Protein AF-A0AB36H2U0-F1 (afdb_monomer)

Foldseek 3Di:
DDDDPVVVVVVVVVVVVVVVVVVCVVDPDPVPPDDDPAQAWKDWDQDVPWPDIWMWARFAWEQDPVAIWTWTKIFAQTQAKKWKKKAWDDFKGWIDTDIAGHGGMDIDCDPPHDTIGMHGPDDQQDWIWIWMDIDHDTDIIIHGYHYCPDVVSDRDD

Sequence (157 aa):
MKLRPLSRAAALMGIAAFSLSGCAYFNPTQTHHFYQPAEGALLNFTPEGASKPVGVRNLLAVKGANGVQVTGAIVNQSTEDFTVSLAFVEGANGGASINVPAGETIKIGGEGVDPIQVTTSKKPGDNLFVDITVGNETQRLTVQLLDESLEYLAPEK

Secondary structure (DSSP, 8-state):
----HHHHHHHHHHHHHHHHHHHHHHS--GGGS----SSSEEEEE--TT-SS-EEEEEEEEEEETTEEEEEEEEEE-SSS-EEEEEEEESSEE-EEEEEE-TT-EEEETBTTBPPEEEEES--TTSEEEEEEEETTEEEEEEEEEEETTSGGGSPP-

Nearest PDB structures (foldseek):
  5jpm-assembly1_B  TM=4.610E-01  e=2.685E-04  Homo sapiens
  5jpn-assembly1_B  TM=4.612E-01  e=1.220E-03  Homo sapiens
  8coe-assembly1_A  TM=4.646E-01  e=3.463E-03  Homo sapiens
  8ayh-assembly1_A  TM=4.612E-01  e=4.496E-03  Homo sapiens
  2lgn-assembly1_A  TM=4.615E-01  e=2.759E+00  Lactococcus lactis subsp. lactis

Radius of gyration: 24.11 Å; Cα contacts (8 Å, |Δi|>4): 319; chains: 1; bounding box: 36×31×86 Å

Solvent-accessible surface area (backbone atoms only — not comparable to full-atom values): 8872 Å² total; per-residue (Å²): 134,85,78,52,73,68,60,53,54,54,52,52,51,52,52,52,52,52,58,59,52,48,54,55,68,79,49,62,66,70,86,74,58,88,72,76,96,57,91,29,31,69,49,78,42,65,49,93,91,45,92,33,46,37,30,43,39,46,37,34,35,32,44,54,97,92,43,32,42,31,33,30,32,40,38,21,61,19,89,54,69,42,54,41,33,40,38,39,35,97,69,33,44,39,59,52,75,45,79,35,50,45,63,36,73,48,41,33,54,48,89,94,30,72,48,41,61,37,52,56,87,74,52,66,80,37,79,43,42,32,43,38,32,44,86,92,48,73,49,80,45,73,28,59,26,36,49,55,87,46,76,90,60,40,77,87,130

Structure (mmCIF, N/CA/C/O backbone):
data_AF-A0AB36H2U0-F1
#
_entry.id   AF-A0AB36H2U0-F1
#
loop_
_atom_site.group_PDB
_atom_site.id
_atom_site.type_symbol
_atom_site.label_atom_id
_atom_site.label_alt_id
_atom_site.label_comp_id
_atom_site.label_asym_id
_atom_site.label_entity_id
_atom_site.label_seq_id
_atom_site.pdbx_PDB_ins_code
_atom_site.Cartn_x
_atom_site.Cartn_y
_atom_site.Cartn_z
_atom_site.occupancy
_atom_site.B_iso_or_equiv
_atom_site.auth_seq_id
_atom_site.auth_comp_id
_atom_site.auth_asym_id
_atom_site.auth_atom_id
_atom_site.pdbx_PDB_model_num
ATOM 1 N N . MET A 1 1 ? 4.061 6.405 69.321 1.00 50.97 1 MET A N 1
ATOM 2 C CA . MET A 1 1 ? 3.103 5.512 68.632 1.00 50.97 1 MET A CA 1
ATOM 3 C C . MET A 1 1 ? 3.884 4.364 67.986 1.00 50.97 1 MET A C 1
ATOM 5 O O . MET A 1 1 ? 4.538 4.579 66.976 1.00 50.97 1 MET A O 1
ATOM 9 N N . LYS A 1 2 ? 3.951 3.181 68.622 1.00 54.47 2 LYS A N 1
ATOM 10 C CA . LYS A 1 2 ? 4.673 2.014 68.071 1.00 54.47 2 LYS A CA 1
ATOM 11 C C . LYS A 1 2 ? 3.805 1.369 66.984 1.00 54.47 2 LYS A C 1
ATOM 13 O O . LYS A 1 2 ? 2.756 0.812 67.293 1.00 54.47 2 LYS A O 1
ATOM 18 N N . LEU A 1 3 ? 4.225 1.475 65.725 1.00 56.47 3 LEU A N 1
ATOM 19 C CA . LEU A 1 3 ? 3.580 0.797 64.596 1.00 56.47 3 LEU A CA 1
ATOM 20 C C . LEU A 1 3 ? 3.643 -0.725 64.793 1.00 56.47 3 LEU A C 1
ATOM 22 O O . LEU A 1 3 ? 4.698 -1.281 65.109 1.00 56.47 3 LEU A O 1
ATOM 26 N N . ARG A 1 4 ? 2.495 -1.389 64.627 1.00 71.12 4 ARG A N 1
ATOM 27 C CA . ARG A 1 4 ? 2.335 -2.844 64.780 1.00 71.12 4 ARG A CA 1
ATOM 28 C C . ARG A 1 4 ? 3.193 -3.565 63.726 1.00 71.12 4 ARG A C 1
ATOM 30 O O . ARG A 1 4 ? 3.319 -3.054 62.612 1.00 71.12 4 ARG A O 1
ATOM 37 N N . PRO A 1 5 ? 3.751 -4.753 64.011 1.00 66.25 5 PRO A N 1
ATOM 38 C CA . PRO A 1 5 ? 4.646 -5.457 63.082 1.00 66.25 5 PRO A CA 1
ATOM 39 C C . PRO A 1 5 ? 4.023 -5.676 61.690 1.00 66.25 5 PRO A C 1
ATOM 41 O O . PRO A 1 5 ? 4.715 -5.528 60.686 1.00 66.25 5 PRO A O 1
ATOM 44 N N . LEU A 1 6 ? 2.700 -5.877 61.614 1.00 65.62 6 LEU A N 1
ATOM 45 C CA . LEU A 1 6 ? 1.957 -5.965 60.348 1.00 65.62 6 LEU A CA 1
ATOM 46 C C . LEU A 1 6 ? 2.032 -4.687 59.491 1.00 65.62 6 LEU A C 1
ATOM 48 O O . LEU A 1 6 ? 2.215 -4.766 58.282 1.00 65.62 6 LEU A O 1
ATOM 52 N N . SER A 1 7 ? 1.928 -3.504 60.106 1.00 69.94 7 SER A N 1
ATOM 53 C CA . SER A 1 7 ? 1.987 -2.226 59.372 1.00 69.94 7 SER A CA 1
ATOM 54 C C . SER A 1 7 ? 3.373 -1.930 58.793 1.00 69.94 7 SER A C 1
ATOM 56 O O . SER A 1 7 ? 3.484 -1.261 57.772 1.00 69.94 7 SER A O 1
ATOM 58 N N . ARG A 1 8 ? 4.434 -2.469 59.407 1.00 72.44 8 ARG A N 1
ATOM 59 C CA . ARG A 1 8 ? 5.806 -2.353 58.893 1.00 72.44 8 ARG A CA 1
ATOM 60 C C . ARG A 1 8 ? 6.041 -3.271 57.697 1.00 72.44 8 ARG A C 1
ATOM 62 O O . ARG A 1 8 ? 6.653 -2.843 56.726 1.00 72.44 8 ARG A O 1
ATOM 69 N N . ALA A 1 9 ? 5.518 -4.497 57.751 1.00 73.69 9 ALA A N 1
ATOM 70 C CA . ALA A 1 9 ? 5.583 -5.434 56.633 1.00 73.69 9 ALA A CA 1
ATOM 71 C C . ALA A 1 9 ? 4.837 -4.897 55.399 1.00 73.69 9 ALA A C 1
ATOM 73 O O . ALA A 1 9 ? 5.385 -4.913 54.301 1.00 73.69 9 ALA A O 1
ATOM 74 N N . ALA A 1 10 ? 3.639 -4.334 55.588 1.00 74.44 10 ALA A N 1
ATOM 75 C CA . ALA A 1 10 ? 2.868 -3.726 54.503 1.00 74.44 10 ALA A CA 1
ATOM 76 C C . ALA A 1 10 ? 3.589 -2.525 53.859 1.00 74.44 10 ALA A C 1
ATOM 78 O O . ALA A 1 10 ? 3.637 -2.418 52.636 1.00 74.44 10 ALA A O 1
ATOM 79 N N . ALA A 1 11 ? 4.204 -1.651 54.665 1.00 76.88 11 ALA A N 1
ATOM 80 C CA . ALA A 1 11 ? 4.970 -0.514 54.153 1.00 76.88 11 ALA A CA 1
ATOM 81 C C . ALA A 1 11 ? 6.199 -0.954 53.333 1.00 76.88 11 ALA A C 1
ATOM 83 O O . ALA A 1 11 ? 6.467 -0.392 52.275 1.00 76.88 11 ALA A O 1
ATOM 84 N N . LEU A 1 12 ? 6.917 -1.988 53.786 1.00 77.44 12 LEU A N 1
ATOM 85 C CA . LEU A 1 12 ? 8.072 -2.540 53.068 1.00 77.44 12 LEU A CA 1
ATOM 86 C C . LEU A 1 12 ? 7.674 -3.187 51.736 1.00 77.44 12 LEU A C 1
ATOM 88 O O . LEU A 1 12 ? 8.355 -2.976 50.735 1.00 77.44 12 LEU A O 1
ATOM 92 N N . MET A 1 13 ? 6.556 -3.920 51.699 1.00 76.88 13 MET A N 1
ATOM 93 C CA . MET A 1 13 ? 6.027 -4.480 50.450 1.00 76.88 13 MET A CA 1
ATOM 94 C C . MET A 1 13 ? 5.600 -3.384 49.466 1.00 76.88 13 MET A C 1
A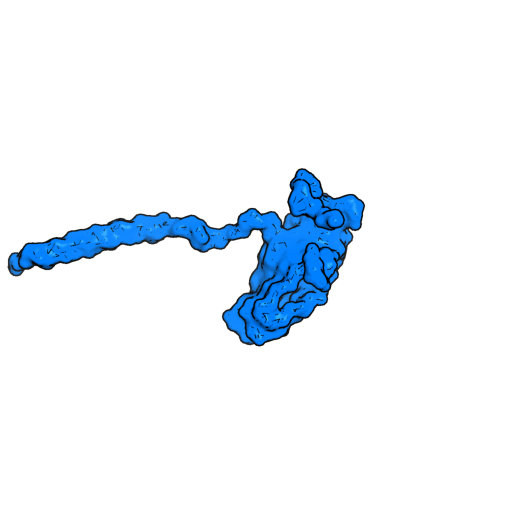TOM 96 O O . MET A 1 13 ? 5.875 -3.501 48.276 1.00 76.88 13 MET A O 1
ATOM 100 N N . GLY A 1 14 ? 4.985 -2.299 49.951 1.00 78.19 14 GLY A N 1
ATOM 101 C CA . GLY A 1 14 ? 4.610 -1.156 49.115 1.00 78.19 14 GLY A CA 1
ATOM 102 C C . GLY A 1 14 ? 5.817 -0.464 48.475 1.00 78.19 14 GLY A C 1
ATOM 103 O O . GLY A 1 14 ? 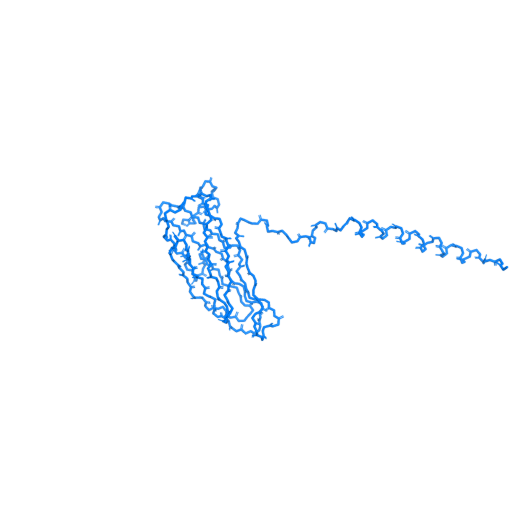5.801 -0.189 47.278 1.00 78.19 14 GLY A O 1
ATOM 104 N N . ILE A 1 15 ? 6.890 -0.247 49.244 1.00 77.94 15 ILE A N 1
ATOM 105 C CA . ILE A 1 15 ? 8.145 0.331 48.734 1.00 77.94 15 ILE A CA 1
ATOM 106 C C . ILE A 1 15 ? 8.791 -0.598 47.697 1.00 77.94 15 ILE A C 1
ATOM 108 O O . ILE A 1 15 ? 9.231 -0.118 46.656 1.00 77.94 15 ILE A O 1
ATOM 112 N N . ALA A 1 16 ? 8.813 -1.912 47.950 1.00 75.44 16 ALA A N 1
ATOM 113 C CA . ALA A 1 16 ? 9.368 -2.900 47.024 1.00 75.44 16 ALA A CA 1
ATOM 114 C C . ALA A 1 16 ? 8.572 -3.003 45.708 1.00 75.44 16 ALA A C 1
ATOM 116 O O . ALA A 1 16 ? 9.155 -3.113 44.633 1.00 75.44 16 ALA A O 1
ATOM 117 N N . ALA A 1 17 ? 7.240 -2.933 45.770 1.00 73.94 17 ALA A N 1
ATOM 118 C CA . ALA A 1 17 ? 6.399 -2.923 44.575 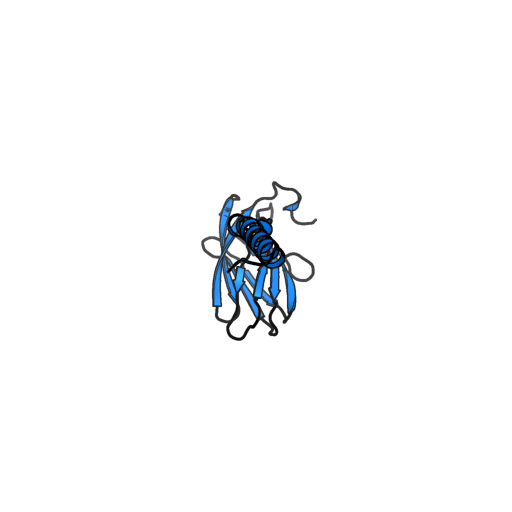1.00 73.94 17 ALA A CA 1
ATOM 119 C C . ALA A 1 17 ? 6.603 -1.642 43.744 1.00 73.94 17 ALA A C 1
ATOM 121 O O . ALA A 1 17 ? 6.745 -1.715 42.523 1.00 73.94 17 ALA A O 1
ATOM 122 N N . PHE A 1 18 ? 6.688 -0.477 44.400 1.00 75.75 18 PHE A N 1
ATOM 123 C CA . PHE A 1 18 ? 6.975 0.791 43.725 1.00 75.75 18 PHE A CA 1
ATOM 124 C C . PHE A 1 18 ? 8.366 0.803 43.083 1.00 75.75 18 PHE A C 1
ATOM 126 O O . PHE A 1 18 ? 8.497 1.226 41.934 1.00 75.75 18 PHE A O 1
ATOM 133 N N . SER A 1 19 ? 9.396 0.297 43.769 1.00 73.81 19 SER A N 1
ATOM 134 C CA . SER A 1 19 ? 10.749 0.247 43.210 1.00 73.81 19 SER A CA 1
ATOM 135 C C . SER A 1 19 ? 10.864 -0.704 42.013 1.00 73.81 19 SER A C 1
ATOM 137 O O . SER A 1 19 ? 11.511 -0.336 41.034 1.00 73.81 19 SER A O 1
ATOM 139 N N . LEU A 1 20 ? 10.183 -1.860 42.018 1.00 69.81 20 LEU A N 1
ATOM 140 C CA . LEU A 1 20 ? 10.133 -2.750 40.846 1.00 69.81 20 LEU A CA 1
ATOM 141 C C . LEU A 1 20 ? 9.347 -2.145 39.668 1.00 69.81 20 LEU A C 1
ATOM 143 O O . LEU A 1 20 ? 9.765 -2.296 38.521 1.00 69.81 20 LEU A O 1
ATOM 147 N N . SER A 1 21 ? 8.248 -1.423 39.926 1.00 72.12 21 SER A N 1
ATOM 148 C CA . SER A 1 21 ? 7.497 -0.724 38.866 1.00 72.12 21 SER A CA 1
ATOM 149 C C . SER A 1 21 ? 8.288 0.419 38.213 1.00 72.12 21 SER A C 1
ATOM 151 O O . SER A 1 21 ? 8.059 0.740 37.048 1.00 72.12 21 SER A O 1
ATOM 153 N N . GLY A 1 22 ? 9.280 0.979 38.918 1.00 69.25 22 GLY A N 1
ATOM 154 C CA . GLY A 1 22 ? 10.181 1.999 38.381 1.00 69.25 22 GLY A CA 1
ATOM 155 C C . GLY A 1 22 ? 11.002 1.510 37.183 1.00 69.25 22 GLY A C 1
ATOM 156 O O . GLY A 1 22 ? 11.189 2.258 36.227 1.00 69.25 22 GLY A O 1
ATOM 157 N N . CYS A 1 23 ? 11.429 0.243 37.171 1.00 69.44 23 CYS A N 1
ATOM 158 C CA . CYS A 1 23 ? 12.178 -0.322 36.045 1.00 69.44 23 CYS A CA 1
ATOM 159 C C . CYS A 1 23 ? 11.337 -0.407 34.762 1.00 69.44 23 CYS A C 1
ATOM 161 O O . CYS A 1 23 ? 11.865 -0.156 33.684 1.00 69.44 23 CYS A O 1
ATOM 163 N N . ALA A 1 24 ? 10.038 -0.703 34.868 1.00 71.12 24 ALA A N 1
ATOM 164 C CA . ALA A 1 24 ? 9.134 -0.747 33.715 1.00 71.12 24 ALA A CA 1
ATOM 165 C C . ALA A 1 24 ? 8.838 0.648 33.132 1.00 71.12 24 ALA A C 1
ATOM 167 O O . ALA A 1 24 ? 8.559 0.771 31.944 1.00 71.12 24 ALA A O 1
ATOM 168 N N . TYR A 1 25 ? 8.921 1.702 33.952 1.00 74.25 25 TYR A N 1
ATOM 169 C CA . TYR A 1 25 ? 8.727 3.085 33.509 1.00 74.25 25 TYR A CA 1
ATOM 170 C C . TYR A 1 25 ? 9.942 3.638 32.746 1.00 74.25 25 TYR A C 1
ATOM 172 O O . TYR A 1 25 ? 9.782 4.292 31.720 1.00 74.25 25 TYR A O 1
ATOM 180 N N . PHE A 1 26 ? 11.162 3.365 33.227 1.00 78.38 26 PHE A N 1
ATOM 181 C CA . PHE A 1 26 ? 12.399 3.828 32.577 1.00 78.38 26 PHE A CA 1
ATOM 182 C C . PHE A 1 26 ? 12.880 2.928 31.437 1.00 78.38 26 PHE A C 1
ATOM 184 O O . PHE A 1 26 ? 13.690 3.364 30.623 1.00 78.38 26 PHE A O 1
ATOM 191 N N . ASN A 1 27 ? 12.395 1.690 31.372 1.00 76.69 27 ASN A N 1
ATOM 192 C CA . ASN A 1 27 ? 12.665 0.765 30.283 1.00 76.69 27 ASN A CA 1
ATOM 193 C C . ASN A 1 27 ? 11.331 0.336 29.657 1.00 76.69 27 ASN A C 1
ATOM 195 O O . ASN A 1 27 ? 10.860 -0.773 29.939 1.00 76.69 27 ASN A O 1
ATOM 199 N N . PRO A 1 28 ? 10.683 1.225 28.877 1.00 71.94 28 PRO A N 1
ATOM 200 C CA . PRO A 1 28 ? 9.452 0.876 28.189 1.00 71.94 28 PRO A CA 1
ATOM 201 C C . PRO A 1 28 ? 9.679 -0.379 27.345 1.00 71.94 28 PRO A C 1
ATOM 203 O O . PRO A 1 28 ? 10.761 -0.619 26.807 1.00 71.94 28 PRO A O 1
ATOM 206 N N . THR A 1 29 ? 8.658 -1.225 27.251 1.00 72.25 29 THR A N 1
ATOM 207 C CA . THR A 1 29 ? 8.749 -2.443 26.452 1.00 72.25 29 THR A CA 1
ATOM 208 C C . THR A 1 29 ? 8.946 -2.063 24.989 1.00 72.25 29 THR A C 1
ATOM 210 O O . THR A 1 29 ? 8.073 -1.476 24.348 1.00 72.25 29 THR A O 1
ATOM 213 N N . GLN A 1 30 ? 10.109 -2.432 24.447 1.00 74.88 30 GLN A N 1
ATOM 214 C CA . GLN A 1 30 ? 10.508 -2.049 23.093 1.00 74.88 30 GLN A CA 1
ATOM 215 C C . GLN A 1 30 ? 9.512 -2.516 22.017 1.00 74.88 30 GLN A C 1
ATOM 217 O O . GLN A 1 30 ? 9.421 -1.913 20.955 1.00 74.88 30 GLN A O 1
ATOM 222 N N . THR A 1 31 ? 8.707 -3.541 22.309 1.00 74.94 31 THR A N 1
ATOM 223 C CA . THR A 1 31 ? 7.657 -4.071 21.429 1.00 74.94 31 THR A CA 1
ATOM 224 C C . THR A 1 31 ? 6.459 -3.136 21.233 1.00 74.94 31 THR A C 1
ATOM 226 O O . THR A 1 31 ? 5.661 -3.379 20.334 1.00 74.94 31 THR A O 1
ATOM 229 N N . HIS A 1 32 ? 6.287 -2.098 22.061 1.00 71.31 32 HIS A N 1
ATOM 230 C CA . HIS A 1 32 ? 5.249 -1.079 21.851 1.00 71.31 32 HIS A CA 1
ATOM 231 C C . HIS A 1 32 ? 5.720 0.089 20.983 1.00 71.31 32 HIS A C 1
ATOM 233 O O . HIS A 1 32 ? 4.900 0.919 20.590 1.00 71.31 32 HIS A O 1
ATOM 239 N N . HIS A 1 33 ? 7.012 0.157 20.648 1.00 72.50 33 HIS A N 1
ATOM 240 C CA . HIS A 1 33 ? 7.471 1.103 19.646 1.00 72.50 33 HIS A CA 1
ATOM 241 C C . HIS A 1 33 ? 7.032 0.620 18.271 1.00 72.50 33 HIS A C 1
ATOM 243 O O . HIS A 1 33 ? 7.464 -0.423 17.784 1.00 72.50 33 HIS A O 1
ATOM 249 N N . PHE A 1 34 ? 6.141 1.396 17.661 1.00 69.12 34 PHE A N 1
ATOM 250 C CA . PHE A 1 34 ? 5.684 1.141 16.311 1.00 69.12 34 PHE A CA 1
ATOM 251 C C . PHE A 1 34 ? 6.875 1.245 15.356 1.00 69.12 34 PHE A C 1
ATOM 253 O O . PHE A 1 34 ? 7.434 2.320 15.147 1.00 69.12 34 PHE A O 1
ATOM 260 N N . TYR A 1 35 ? 7.268 0.108 14.801 1.00 71.88 35 TYR A N 1
ATOM 261 C CA . TYR A 1 35 ? 8.225 0.013 13.715 1.00 71.88 35 TYR A CA 1
ATOM 262 C C . TYR A 1 35 ? 7.596 -0.823 12.603 1.00 71.88 35 TYR A C 1
ATOM 264 O O . TYR A 1 35 ? 6.822 -1.744 12.869 1.00 71.88 35 TYR A O 1
ATOM 272 N N . GLN A 1 36 ? 7.907 -0.481 11.356 1.00 69.25 36 GLN A N 1
ATOM 273 C CA . GLN A 1 36 ? 7.475 -1.228 10.184 1.00 69.25 36 GLN A CA 1
ATOM 274 C C . GLN A 1 36 ? 8.576 -2.213 9.797 1.00 69.25 36 GLN A C 1
ATOM 276 O O . GLN A 1 36 ? 9.580 -1.780 9.239 1.00 69.25 36 GLN A O 1
ATOM 281 N N . PRO A 1 37 ? 8.418 -3.521 10.066 1.00 70.50 37 PRO A N 1
ATOM 282 C CA . PRO A 1 37 ? 9.435 -4.506 9.704 1.00 70.50 37 PRO A CA 1
ATOM 283 C C . PRO A 1 37 ? 9.501 -4.783 8.197 1.00 70.50 37 PRO A C 1
ATOM 285 O O . PRO A 1 37 ? 10.418 -5.465 7.755 1.00 70.50 37 PRO A O 1
ATOM 288 N N . ALA A 1 38 ? 8.528 -4.295 7.425 1.00 79.31 38 ALA A N 1
ATOM 289 C CA . ALA A 1 38 ? 8.448 -4.491 5.985 1.00 79.31 38 ALA A CA 1
ATOM 290 C C . ALA A 1 38 ? 9.014 -3.286 5.218 1.00 79.31 38 ALA A C 1
ATOM 292 O O . ALA A 1 38 ? 8.971 -2.156 5.702 1.00 79.31 38 ALA A O 1
ATOM 293 N N . GLU A 1 39 ? 9.492 -3.537 3.999 1.00 84.56 39 GLU A N 1
ATOM 294 C CA . GLU A 1 39 ? 10.071 -2.521 3.106 1.00 84.56 39 GLU A CA 1
ATOM 295 C C . GLU A 1 39 ? 9.023 -1.557 2.536 1.00 84.56 39 GLU A C 1
ATOM 297 O O . GLU A 1 39 ? 9.350 -0.439 2.136 1.00 84.56 39 GLU A O 1
ATOM 302 N N . GLY A 1 40 ? 7.756 -1.978 2.502 1.00 89.12 40 GLY A N 1
ATOM 303 C CA . GLY A 1 40 ? 6.668 -1.168 1.984 1.00 89.12 40 GLY A CA 1
ATOM 304 C C . GLY A 1 40 ? 6.243 -0.058 2.944 1.00 89.12 40 GLY A C 1
ATOM 305 O O . GLY A 1 40 ? 6.153 -0.223 4.166 1.00 89.12 40 GLY A O 1
ATOM 306 N N . ALA A 1 41 ? 5.901 1.086 2.364 1.00 93.44 41 ALA A N 1
ATOM 307 C CA . ALA A 1 41 ? 5.425 2.244 3.099 1.00 93.44 41 ALA A CA 1
ATOM 308 C C . ALA A 1 41 ? 3.979 2.040 3.594 1.00 93.44 41 ALA A C 1
ATOM 310 O O . ALA A 1 41 ? 3.211 1.246 3.042 1.00 93.44 41 ALA A O 1
ATOM 311 N N . LEU A 1 42 ? 3.583 2.758 4.647 1.00 93.81 42 LEU A N 1
ATOM 312 C CA . LEU A 1 42 ? 2.199 2.766 5.127 1.00 93.81 42 LEU A CA 1
ATOM 313 C C . LEU A 1 42 ? 1.727 4.182 5.399 1.00 93.81 42 LEU A C 1
ATOM 315 O O . LEU A 1 42 ? 2.523 5.068 5.702 1.00 93.81 42 LEU A O 1
ATOM 319 N N . LEU A 1 43 ? 0.413 4.360 5.347 1.00 94.62 43 LEU A N 1
ATOM 320 C CA . LEU A 1 43 ? -0.239 5.604 5.722 1.00 94.62 43 LEU A CA 1
ATOM 321 C C . LEU A 1 43 ? -1.618 5.312 6.307 1.00 94.62 43 LEU A C 1
ATOM 323 O O . LEU A 1 43 ? -2.272 4.354 5.893 1.00 94.62 43 LEU A O 1
ATOM 327 N N . ASN A 1 44 ? -2.050 6.119 7.272 1.00 94.44 44 ASN A N 1
ATOM 328 C CA . ASN A 1 44 ? -3.371 6.031 7.883 1.00 94.44 44 ASN A CA 1
ATOM 329 C C . ASN A 1 44 ? -4.064 7.385 7.845 1.00 94.44 44 ASN A C 1
ATOM 331 O O . ASN A 1 44 ? -3.480 8.394 8.225 1.00 94.44 44 ASN A O 1
ATOM 335 N N . PHE A 1 45 ? -5.335 7.347 7.481 1.00 94.00 45 PHE A N 1
ATOM 336 C CA . PHE A 1 45 ? -6.289 8.437 7.539 1.00 94.00 45 PHE A CA 1
ATOM 337 C C . PHE A 1 45 ? -7.318 8.100 8.609 1.00 94.00 45 PHE A C 1
ATOM 339 O O . PHE A 1 45 ? -7.648 6.932 8.820 1.00 94.00 45 PHE A O 1
ATOM 346 N N . THR A 1 46 ? -7.850 9.117 9.274 1.00 92.25 46 THR A N 1
ATOM 347 C CA . THR A 1 46 ? -9.087 8.991 10.055 1.00 92.25 46 THR A CA 1
ATOM 348 C C . THR A 1 46 ? -10.041 10.038 9.496 1.00 92.25 46 THR A C 1
ATOM 350 O O . THR A 1 46 ? -10.105 11.129 10.060 1.00 92.25 46 THR A O 1
ATOM 353 N N . PRO A 1 47 ? -10.686 9.751 8.344 1.00 84.38 47 PRO A N 1
ATOM 354 C CA . PRO A 1 47 ? -11.523 10.723 7.653 1.00 84.38 47 PRO A CA 1
ATOM 355 C C . PRO A 1 47 ? -12.618 11.262 8.570 1.00 84.38 47 PRO A C 1
ATOM 357 O O . PRO A 1 47 ? -13.058 10.572 9.494 1.00 84.38 47 PRO A O 1
ATOM 360 N N . GLU A 1 48 ? -13.094 12.475 8.297 1.00 84.75 48 GLU A N 1
ATOM 361 C CA . GLU A 1 48 ? -14.231 13.045 9.018 1.00 84.75 48 GLU A CA 1
ATOM 362 C C . GLU A 1 48 ? -15.417 12.062 9.021 1.00 84.75 48 GLU A C 1
ATOM 364 O O . GLU A 1 48 ? -15.820 11.558 7.976 1.00 84.75 48 GLU A O 1
ATOM 369 N N . GLY A 1 49 ? -15.945 11.754 10.210 1.00 76.06 49 GLY A N 1
ATOM 370 C CA . GLY A 1 49 ? -17.027 10.778 10.401 1.00 76.06 49 GLY A CA 1
ATOM 371 C C . GLY A 1 49 ? -16.565 9.342 10.683 1.00 76.06 49 GLY A C 1
ATOM 372 O O . GLY A 1 49 ? -17.301 8.578 11.307 1.00 76.06 49 GLY A O 1
ATOM 373 N N . ALA A 1 50 ? -15.323 8.978 10.352 1.00 84.06 50 ALA A N 1
ATOM 374 C CA . ALA A 1 50 ? -14.808 7.639 10.610 1.00 84.06 50 ALA A CA 1
ATOM 375 C C . ALA A 1 50 ? -14.337 7.474 12.068 1.00 84.06 50 ALA A C 1
ATOM 377 O O . ALA A 1 5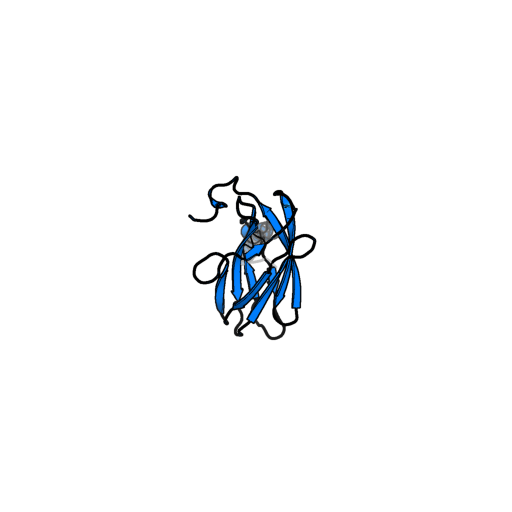0 ? -13.479 8.198 12.567 1.00 84.06 50 ALA A O 1
ATOM 378 N N . SER A 1 51 ? -14.851 6.449 12.756 1.00 85.00 51 SER A N 1
ATOM 379 C CA . SER A 1 51 ? -14.415 6.089 14.120 1.00 85.00 51 SER A CA 1
ATOM 380 C C . SER A 1 51 ? -13.107 5.285 14.165 1.00 85.00 51 SER A C 1
ATOM 382 O O . SER A 1 51 ? -12.512 5.113 15.231 1.00 85.00 51 SER A O 1
ATOM 384 N N . LYS A 1 52 ? -12.669 4.759 13.017 1.00 92.94 52 LYS A N 1
ATOM 385 C CA . LYS A 1 52 ? -11.500 3.889 12.846 1.00 92.94 52 LYS A CA 1
ATOM 386 C C . LYS A 1 52 ? -10.790 4.221 11.531 1.00 92.94 52 LYS A C 1
ATOM 388 O O . LYS A 1 52 ? -11.437 4.740 10.622 1.00 92.94 52 LYS A O 1
ATOM 393 N N . PRO A 1 53 ? -9.486 3.921 11.413 1.00 95.06 53 PRO A N 1
ATOM 394 C CA . PRO A 1 53 ? -8.700 4.418 10.300 1.00 95.06 53 PRO A CA 1
ATOM 395 C C . PRO A 1 53 ? -8.941 3.654 8.996 1.00 95.06 53 PRO A C 1
ATOM 397 O O . PRO A 1 53 ? -9.231 2.454 8.979 1.00 95.06 53 PRO A O 1
ATOM 400 N N . VAL A 1 54 ? -8.718 4.365 7.898 1.00 96.75 54 VAL A N 1
ATOM 401 C CA . VAL A 1 54 ? -8.565 3.819 6.547 1.00 96.75 54 VAL A CA 1
ATOM 402 C C . VAL A 1 54 ? -7.132 4.072 6.126 1.00 96.75 54 VAL A C 1
ATOM 404 O O . VAL A 1 54 ? -6.601 5.154 6.363 1.00 96.75 54 VAL A O 1
ATOM 407 N N . GLY A 1 55 ? -6.458 3.098 5.534 1.00 95.06 55 GLY A N 1
ATOM 408 C CA . GLY A 1 55 ? -5.051 3.290 5.235 1.00 95.06 55 GLY A CA 1
ATOM 409 C C . GLY A 1 55 ? -4.466 2.298 4.262 1.00 95.06 55 GLY A C 1
ATOM 410 O O . GLY A 1 55 ? -5.030 1.246 3.982 1.00 95.06 55 GLY A O 1
ATOM 411 N N . VAL A 1 56 ? -3.280 2.642 3.787 1.00 95.94 56 VAL A N 1
ATOM 412 C CA . VAL A 1 56 ? -2.476 1.793 2.917 1.00 95.94 56 VAL A CA 1
ATOM 413 C C . VAL A 1 56 ? -1.445 1.053 3.766 1.00 95.94 56 VAL A C 1
ATOM 415 O O . VAL A 1 56 ? -0.946 1.569 4.773 1.00 95.94 56 VAL A O 1
ATOM 418 N N . ARG A 1 57 ? -1.157 -0.191 3.399 1.00 94.50 57 ARG A N 1
ATOM 419 C CA . ARG A 1 57 ? -0.206 -1.086 4.054 1.00 94.50 57 ARG A CA 1
ATOM 420 C C . ARG A 1 57 ? 0.745 -1.657 3.023 1.00 94.50 57 ARG A C 1
ATOM 422 O O . ARG A 1 57 ? 0.303 -2.104 1.968 1.00 94.50 57 ARG A O 1
ATOM 429 N N . ASN A 1 58 ? 2.022 -1.700 3.392 1.00 94.12 58 ASN A N 1
ATOM 430 C CA . ASN A 1 58 ? 3.077 -2.326 2.607 1.00 94.12 58 ASN A CA 1
ATOM 431 C C . ASN A 1 58 ? 3.064 -1.881 1.132 1.00 94.12 58 ASN A C 1
ATOM 433 O O . ASN A 1 58 ? 3.163 -2.720 0.244 1.00 94.12 58 ASN A O 1
ATOM 437 N N . LEU A 1 59 ? 2.881 -0.579 0.879 1.00 95.38 59 LEU A N 1
ATOM 438 C CA . LEU A 1 59 ? 2.942 -0.037 -0.474 1.00 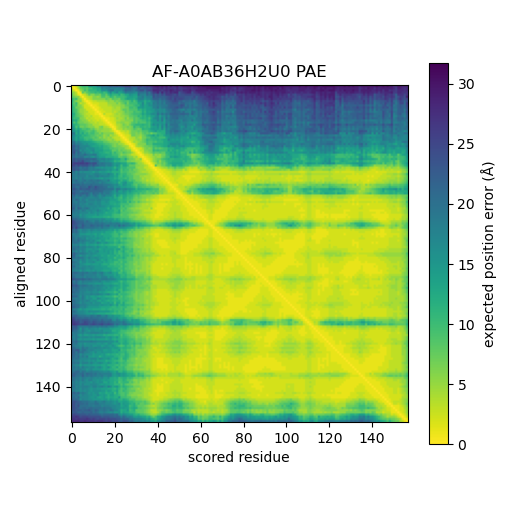95.38 59 LEU A CA 1
ATOM 439 C C . LEU A 1 59 ? 4.391 -0.108 -0.949 1.00 95.38 59 LEU A C 1
ATOM 441 O O . LEU A 1 59 ? 5.261 0.576 -0.407 1.00 95.38 59 LEU A O 1
ATOM 445 N N . LEU A 1 60 ? 4.635 -0.965 -1.925 1.00 95.06 60 LEU A N 1
ATOM 446 C CA . LEU A 1 60 ? 5.959 -1.384 -2.351 1.00 95.06 60 LEU A CA 1
ATOM 447 C C . LEU A 1 60 ? 6.096 -1.129 -3.845 1.00 95.06 60 LEU A C 1
ATOM 449 O O . LEU A 1 60 ? 5.238 -1.559 -4.608 1.00 95.06 60 LEU A O 1
ATOM 453 N N . ALA A 1 61 ? 7.159 -0.443 -4.262 1.00 95.94 61 ALA A N 1
ATOM 454 C CA . ALA A 1 61 ? 7.439 -0.183 -5.669 1.00 95.94 61 ALA A CA 1
ATOM 455 C C . ALA A 1 61 ? 8.690 -0.946 -6.103 1.00 95.94 61 ALA A C 1
ATOM 457 O O . ALA A 1 61 ? 9.775 -0.688 -5.586 1.00 95.94 61 ALA A O 1
ATOM 458 N N . VAL A 1 62 ? 8.550 -1.847 -7.074 1.00 95.62 62 VAL A N 1
ATOM 459 C CA . VAL A 1 62 ? 9.654 -2.669 -7.584 1.00 95.62 62 VAL A CA 1
ATOM 460 C C . VAL A 1 62 ? 9.842 -2.404 -9.070 1.00 95.62 62 VAL A C 1
ATOM 462 O O . VAL A 1 62 ? 8.900 -2.494 -9.860 1.00 95.62 62 VAL A O 1
ATOM 465 N N . LYS A 1 63 ? 11.068 -2.055 -9.459 1.00 94.88 63 LYS A N 1
ATOM 466 C CA . LYS A 1 63 ? 11.470 -1.879 -10.853 1.00 94.88 63 LYS A CA 1
ATOM 467 C C . LYS A 1 63 ? 12.006 -3.192 -11.408 1.00 94.88 63 LYS A C 1
ATOM 469 O O . LYS A 1 63 ? 13.109 -3.605 -11.060 1.00 94.88 63 LYS A O 1
ATOM 474 N N . GLY A 1 64 ? 11.238 -3.791 -12.309 1.00 89.44 64 GLY A N 1
ATOM 475 C CA . GLY A 1 64 ? 11.618 -4.981 -13.061 1.00 89.44 64 GLY A CA 1
ATOM 476 C C . GLY A 1 64 ? 11.909 -4.683 -14.530 1.00 89.44 64 GLY A C 1
ATOM 477 O O . GLY A 1 64 ? 11.943 -3.528 -14.972 1.00 89.44 64 GLY A O 1
ATOM 478 N N . ALA A 1 65 ? 12.065 -5.746 -15.319 1.00 81.69 65 ALA A N 1
ATOM 479 C CA . ALA A 1 65 ? 12.301 -5.647 -16.764 1.00 81.69 65 ALA A CA 1
ATOM 480 C C . ALA A 1 65 ? 11.145 -4.967 -17.528 1.00 81.69 65 ALA A C 1
ATOM 482 O O . ALA A 1 65 ? 11.375 -4.314 -18.545 1.00 81.69 65 ALA A O 1
ATOM 483 N N . ASN A 1 66 ? 9.916 -5.091 -17.017 1.00 79.56 66 ASN A N 1
ATOM 484 C CA . ASN A 1 66 ? 8.694 -4.605 -17.665 1.00 79.56 66 ASN A CA 1
ATOM 485 C C . ASN A 1 66 ? 8.219 -3.231 -17.153 1.00 79.56 66 ASN A C 1
ATOM 487 O O . ASN A 1 66 ? 7.140 -2.783 -17.532 1.00 79.56 66 ASN A O 1
ATOM 491 N N . GLY A 1 67 ? 9.001 -2.554 -16.306 1.00 87.81 67 GLY A N 1
ATOM 492 C CA . GLY A 1 67 ? 8.630 -1.267 -15.705 1.00 87.81 67 GLY A CA 1
ATOM 493 C C . GLY A 1 67 ? 8.593 -1.311 -14.179 1.00 87.81 67 GLY A C 1
ATOM 494 O O . GLY A 1 67 ? 9.186 -2.197 -13.565 1.00 87.81 67 GLY A O 1
ATOM 495 N N . VAL A 1 68 ? 7.938 -0.321 -13.562 1.00 95.12 68 VAL A N 1
ATOM 496 C CA . VAL A 1 68 ? 7.745 -0.283 -12.105 1.00 95.12 68 VAL A CA 1
ATOM 497 C C . VAL A 1 68 ? 6.352 -0.794 -11.772 1.00 95.12 68 VAL A C 1
ATOM 499 O O . VAL A 1 68 ? 5.361 -0.214 -12.212 1.00 95.12 68 VAL A O 1
ATOM 502 N N . GLN A 1 69 ? 6.294 -1.851 -10.971 1.00 95.00 69 GLN A N 1
ATOM 503 C CA . GLN A 1 69 ? 5.054 -2.392 -10.433 1.00 95.00 69 GLN A CA 1
ATOM 504 C C . GLN A 1 69 ? 4.916 -1.979 -8.977 1.00 95.00 69 GLN A C 1
ATOM 506 O O . GLN A 1 69 ? 5.882 -2.049 -8.213 1.00 95.00 69 GLN A O 1
ATOM 511 N N . VAL A 1 70 ? 3.715 -1.552 -8.599 1.00 95.62 70 VAL A N 1
ATOM 512 C CA . VAL A 1 70 ? 3.398 -1.210 -7.217 1.00 95.62 70 VAL A CA 1
ATOM 513 C C . VAL A 1 70 ? 2.339 -2.149 -6.668 1.00 95.62 70 VAL A C 1
ATOM 515 O O . VAL A 1 70 ? 1.254 -2.286 -7.236 1.00 95.62 70 VAL A O 1
ATOM 518 N N . THR A 1 71 ? 2.663 -2.762 -5.535 1.00 95.44 71 THR A N 1
ATOM 519 C CA . THR A 1 71 ? 1.808 -3.692 -4.793 1.00 95.44 71 THR A CA 1
ATOM 520 C C . THR A 1 71 ? 1.603 -3.206 -3.363 1.00 95.44 71 THR A C 1
ATOM 522 O O . THR A 1 71 ? 2.264 -2.274 -2.901 1.00 95.44 71 THR A O 1
ATOM 525 N N . GLY A 1 72 ? 0.642 -3.799 -2.662 1.00 94.94 72 GLY A N 1
ATOM 526 C CA . GLY A 1 72 ? 0.343 -3.460 -1.274 1.00 94.94 72 GLY A CA 1
ATOM 527 C C . GLY A 1 72 ? -1.069 -3.867 -0.887 1.00 94.94 72 GLY A C 1
ATOM 528 O O . GLY A 1 72 ? -1.678 -4.734 -1.511 1.00 94.94 72 GLY A O 1
ATOM 529 N N . ALA A 1 73 ? -1.617 -3.234 0.143 1.00 95.94 73 ALA A N 1
ATOM 530 C CA . ALA A 1 73 ? -3.012 -3.409 0.519 1.00 95.94 73 ALA A CA 1
ATOM 531 C C . ALA A 1 73 ? -3.629 -2.101 1.006 1.00 95.94 73 ALA A C 1
ATOM 533 O O . ALA A 1 73 ? -2.950 -1.261 1.595 1.00 95.94 73 ALA A O 1
ATOM 534 N N . ILE A 1 74 ? -4.932 -1.958 0.805 1.00 96.81 74 ILE A N 1
ATOM 535 C CA . ILE A 1 74 ? -5.740 -0.889 1.380 1.00 96.81 74 ILE A CA 1
ATOM 536 C C . ILE A 1 74 ? -6.681 -1.525 2.391 1.00 96.81 74 ILE A C 1
ATOM 538 O O . ILE A 1 74 ? -7.408 -2.461 2.069 1.00 96.81 74 ILE A O 1
ATOM 542 N N . VAL A 1 75 ? -6.634 -1.034 3.623 1.00 97.00 75 VAL A N 1
ATOM 543 C CA . VAL A 1 75 ? -7.399 -1.546 4.758 1.00 97.00 75 VAL A CA 1
ATOM 544 C C . VAL A 1 75 ? -8.373 -0.467 5.195 1.00 97.00 75 VAL A C 1
ATOM 546 O O . VAL A 1 75 ? -7.950 0.627 5.573 1.00 97.00 75 VAL A O 1
ATOM 549 N N . ASN A 1 76 ? -9.663 -0.780 5.192 1.00 97.00 76 ASN A N 1
ATOM 550 C CA . ASN A 1 76 ? -10.700 0.087 5.726 1.00 97.00 76 ASN A CA 1
ATOM 551 C C . ASN A 1 76 ? -11.213 -0.502 7.041 1.00 97.00 76 ASN A C 1
ATOM 553 O O . ASN A 1 76 ? -12.010 -1.429 7.050 1.00 97.00 76 ASN A O 1
ATOM 557 N N . GLN A 1 77 ? -10.752 0.023 8.178 1.00 96.94 77 GLN A N 1
ATOM 558 C CA . GLN A 1 77 ? -11.220 -0.448 9.487 1.00 96.94 77 GLN A CA 1
ATOM 559 C C . GLN A 1 77 ? -12.486 0.279 9.955 1.00 96.94 77 GLN A C 1
ATOM 561 O O . GLN A 1 77 ? -12.974 -0.003 11.052 1.00 96.94 77 GLN A O 1
ATOM 566 N N . SER A 1 78 ? -12.976 1.240 9.170 1.00 95.62 78 SER A N 1
ATOM 567 C CA . SER A 1 78 ? -14.151 2.039 9.489 1.00 95.62 78 SER A CA 1
ATOM 568 C C . SER A 1 78 ? -15.452 1.265 9.249 1.00 95.62 78 SER A C 1
ATOM 570 O O . SER A 1 78 ? -15.453 0.110 8.822 1.00 95.62 78 SER A O 1
ATOM 572 N N . THR A 1 79 ? -16.568 1.910 9.572 1.00 95.31 79 THR A N 1
ATOM 573 C CA . THR A 1 79 ? -17.926 1.403 9.344 1.00 95.31 79 THR A CA 1
ATOM 574 C C . THR A 1 79 ? -18.552 1.935 8.054 1.00 95.31 79 THR A C 1
ATOM 576 O O . THR A 1 79 ? -19.728 1.679 7.816 1.00 95.31 79 THR A O 1
ATOM 579 N N . GLU A 1 80 ? -17.798 2.686 7.251 1.00 94.19 80 GLU A N 1
ATOM 580 C CA . GLU A 1 80 ? -18.263 3.315 6.014 1.00 94.19 80 GLU A CA 1
ATOM 581 C C . GLU A 1 80 ? -17.408 2.861 4.833 1.00 94.19 80 GLU A C 1
ATOM 583 O O . GLU A 1 80 ? -16.231 2.535 4.993 1.00 94.19 80 GLU A O 1
ATOM 588 N N . ASP A 1 81 ? -17.998 2.835 3.644 1.00 95.56 81 ASP A N 1
ATOM 589 C CA . ASP A 1 81 ? -17.276 2.523 2.414 1.00 95.56 81 ASP A CA 1
ATOM 590 C C . ASP A 1 81 ? -16.453 3.739 1.980 1.00 95.56 81 ASP A C 1
ATOM 592 O O . ASP A 1 81 ? -16.952 4.865 1.955 1.00 95.56 81 ASP A O 1
ATOM 596 N N . PHE A 1 82 ? -15.199 3.513 1.584 1.00 96.06 82 PHE A N 1
ATOM 597 C CA . PHE A 1 82 ? -14.321 4.576 1.106 1.00 96.06 82 PHE A CA 1
ATOM 598 C C . PHE A 1 82 ? -13.707 4.224 -0.241 1.00 96.06 82 PHE A C 1
ATOM 600 O O . PHE A 1 82 ? -13.209 3.122 -0.455 1.00 96.06 82 PHE A O 1
ATOM 607 N N . THR A 1 83 ? -13.661 5.209 -1.134 1.00 96.69 83 THR A N 1
ATOM 608 C CA . THR A 1 83 ? -12.793 5.152 -2.311 1.00 96.69 83 THR A CA 1
ATOM 609 C C . THR A 1 83 ? -11.445 5.768 -1.965 1.00 96.69 83 THR A C 1
ATOM 611 O O . THR A 1 83 ? -11.378 6.914 -1.516 1.00 96.69 83 THR A O 1
ATOM 614 N N . VAL A 1 84 ? -10.376 5.004 -2.175 1.00 97.31 84 VAL A N 1
ATOM 615 C CA . VAL A 1 84 ? -8.997 5.427 -1.935 1.00 97.31 84 VAL A CA 1
ATOM 616 C C . VAL A 1 84 ? -8.303 5.622 -3.274 1.00 97.31 84 VAL A C 1
ATOM 618 O O . VAL A 1 84 ? -8.190 4.687 -4.069 1.00 97.31 84 VAL A O 1
ATOM 621 N N . SER A 1 85 ? -7.837 6.844 -3.519 1.00 97.94 85 SER A N 1
ATOM 622 C CA . SER A 1 85 ? -7.106 7.205 -4.732 1.00 97.94 85 SER A CA 1
ATOM 623 C C . SER A 1 85 ? -5.616 7.300 -4.440 1.00 97.94 85 SER A C 1
ATOM 625 O O . SER A 1 85 ? -5.216 7.909 -3.454 1.00 97.94 85 SER A O 1
ATOM 627 N N . LEU A 1 86 ? -4.795 6.723 -5.311 1.00 98.25 86 LEU A N 1
ATOM 628 C CA . LEU A 1 86 ? -3.341 6.809 -5.288 1.00 98.25 86 LEU A CA 1
ATOM 629 C C . LEU A 1 86 ? -2.884 7.461 -6.588 1.00 98.25 86 LEU A C 1
ATOM 631 O O . LEU A 1 86 ? -3.199 6.959 -7.667 1.00 98.25 86 LEU A O 1
ATOM 635 N N . ALA A 1 87 ? -2.123 8.546 -6.494 1.00 98.38 87 ALA A N 1
ATOM 636 C CA . ALA A 1 87 ? -1.553 9.239 -7.641 1.00 98.38 87 ALA A CA 1
ATOM 637 C C . ALA A 1 87 ? -0.041 9.391 -7.466 1.00 98.38 87 ALA A C 1
ATOM 639 O O . ALA A 1 87 ? 0.427 10.011 -6.513 1.00 98.38 87 ALA A O 1
ATOM 640 N N . PHE A 1 88 ? 0.732 8.829 -8.392 1.00 98.06 88 PHE A N 1
ATOM 641 C CA . PHE A 1 88 ? 2.180 9.014 -8.414 1.00 98.06 88 PHE A CA 1
ATOM 642 C C . PHE A 1 88 ? 2.518 10.384 -8.993 1.00 98.06 88 PHE A C 1
ATOM 644 O O . PHE A 1 88 ? 1.936 10.804 -9.994 1.00 98.06 88 PHE A O 1
ATOM 651 N N . VAL A 1 89 ? 3.454 11.075 -8.346 1.00 97.81 89 VAL A N 1
ATOM 652 C CA . VAL A 1 89 ? 3.828 12.457 -8.666 1.00 97.81 89 VAL A CA 1
ATOM 653 C C . VAL A 1 89 ? 5.350 12.619 -8.723 1.00 97.81 89 VAL A C 1
ATOM 655 O O . VAL A 1 89 ? 6.111 11.681 -8.486 1.00 97.81 89 VAL A O 1
ATOM 658 N N . GLU A 1 90 ? 5.809 13.825 -9.069 1.00 96.00 90 GLU A N 1
ATOM 659 C CA . GLU A 1 90 ? 7.228 14.218 -9.015 1.00 96.00 90 GLU A CA 1
ATOM 660 C C . GLU A 1 90 ? 8.169 13.297 -9.815 1.00 96.00 90 GLU A C 1
ATOM 662 O O . GLU A 1 90 ? 9.164 12.756 -9.321 1.00 96.00 90 GLU A O 1
ATOM 667 N N . GLY A 1 91 ? 7.853 13.138 -11.102 1.00 93.31 91 GLY A N 1
ATOM 668 C CA . GLY A 1 91 ? 8.662 12.350 -12.038 1.00 93.31 91 GLY A CA 1
ATOM 669 C C . GLY A 1 91 ? 8.316 10.860 -12.063 1.00 93.31 91 GLY A C 1
ATOM 670 O O . GLY A 1 91 ? 9.011 10.083 -12.720 1.00 93.31 91 GLY A O 1
ATOM 671 N N . ALA A 1 92 ? 7.245 10.460 -11.382 1.00 96.50 92 ALA A N 1
ATOM 672 C CA . ALA A 1 92 ? 6.563 9.190 -11.578 1.00 96.50 92 ALA A CA 1
ATOM 673 C C . ALA A 1 92 ? 5.133 9.447 -12.069 1.00 96.50 92 ALA A C 1
ATOM 675 O O . ALA A 1 92 ? 4.511 10.420 -11.658 1.00 96.50 92 ALA A O 1
ATOM 676 N N . ASN A 1 93 ? 4.637 8.595 -12.965 1.00 96.31 93 ASN A N 1
ATOM 677 C CA . ASN A 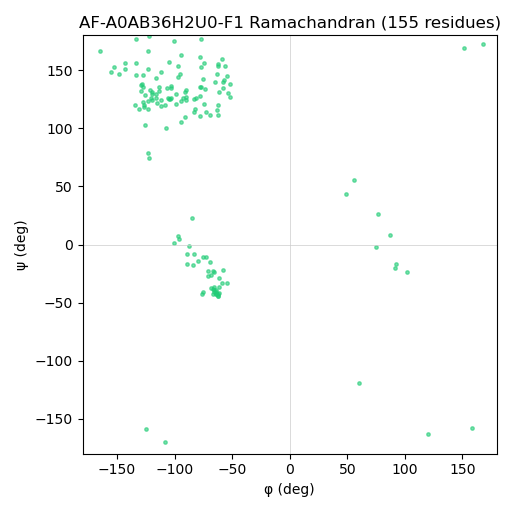1 93 ? 3.286 8.673 -13.516 1.00 96.31 93 ASN A CA 1
ATOM 678 C C . ASN A 1 93 ? 2.599 7.317 -13.385 1.00 96.31 93 ASN A C 1
ATOM 680 O O . ASN A 1 93 ? 3.174 6.298 -13.762 1.00 96.31 93 ASN A O 1
ATOM 684 N N . GLY A 1 94 ? 1.373 7.322 -12.881 1.00 95.88 94 GLY A N 1
ATOM 685 C CA . GLY A 1 94 ? 0.577 6.130 -12.611 1.00 95.88 94 GLY A CA 1
ATOM 686 C C . GLY A 1 94 ? -0.380 6.400 -11.457 1.00 95.88 94 GLY A C 1
ATOM 687 O O . GLY A 1 94 ? -0.268 7.419 -10.771 1.00 95.88 94 GLY A O 1
ATOM 688 N N . GLY A 1 95 ? -1.327 5.500 -11.234 1.00 96.44 95 GLY A N 1
ATOM 689 C CA . GLY A 1 95 ? -2.285 5.646 -10.149 1.00 96.44 95 GLY A CA 1
ATOM 690 C C . GLY A 1 95 ? -3.440 4.667 -10.247 1.00 96.44 95 GLY A C 1
ATOM 691 O O . GLY A 1 95 ? -3.583 3.956 -11.240 1.00 96.44 95 GLY A O 1
ATOM 692 N N . ALA A 1 96 ? -4.257 4.642 -9.203 1.00 96.81 96 ALA A N 1
ATOM 693 C CA . ALA A 1 96 ? -5.468 3.838 -9.137 1.00 96.81 96 ALA A CA 1
ATOM 694 C C . ALA A 1 96 ? -6.482 4.486 -8.196 1.00 96.81 96 ALA A C 1
ATOM 696 O O . ALA A 1 96 ? -6.106 5.182 -7.257 1.00 96.81 96 ALA A O 1
ATOM 697 N N . SER A 1 97 ? -7.763 4.221 -8.437 1.00 97.00 97 SER A N 1
ATOM 698 C CA . SER A 1 97 ? -8.853 4.575 -7.532 1.00 97.00 97 SER A CA 1
ATOM 699 C C . SER A 1 97 ? -9.605 3.299 -7.188 1.00 97.00 97 SER A C 1
ATOM 701 O O . SER A 1 97 ? -10.111 2.621 -8.083 1.00 97.00 97 SER A O 1
ATOM 703 N N . ILE A 1 98 ? -9.593 2.926 -5.912 1.00 96.56 98 ILE A N 1
ATOM 704 C CA . ILE A 1 98 ? -10.027 1.609 -5.445 1.00 96.56 98 ILE A CA 1
ATOM 705 C C . ILE A 1 98 ? -11.125 1.808 -4.408 1.00 96.56 98 ILE A C 1
ATOM 707 O O . ILE A 1 98 ? -10.916 2.484 -3.400 1.00 96.56 98 ILE A O 1
ATOM 711 N N . ASN A 1 99 ? -12.292 1.210 -4.651 1.00 96.69 99 ASN A N 1
ATOM 712 C CA . ASN A 1 99 ? -13.361 1.168 -3.661 1.00 96.69 99 ASN A CA 1
ATOM 713 C C . ASN A 1 99 ? -13.058 0.091 -2.615 1.00 96.69 99 ASN A C 1
ATOM 715 O O . ASN A 1 99 ? -12.799 -1.060 -2.967 1.00 96.69 99 ASN A O 1
ATOM 719 N N . VAL A 1 100 ? -13.104 0.465 -1.341 1.00 96.38 100 VAL A N 1
ATOM 720 C CA . VAL A 1 100 ? -12.797 -0.404 -0.207 1.00 96.38 100 VAL A CA 1
ATOM 721 C C . VAL A 1 100 ? -13.988 -0.371 0.747 1.00 96.38 100 VAL A C 1
ATOM 723 O O . VAL A 1 100 ? -14.156 0.616 1.475 1.00 96.38 100 VAL A O 1
ATOM 726 N N . PRO A 1 101 ? -14.824 -1.423 0.750 1.00 96.94 101 PRO A N 1
ATOM 727 C CA . PRO A 1 101 ? -15.972 -1.488 1.641 1.00 96.94 101 PRO A CA 1
ATOM 728 C C . PRO A 1 101 ? -15.582 -1.412 3.121 1.00 96.94 101 PRO A C 1
ATOM 730 O O . PRO A 1 101 ? -14.438 -1.683 3.502 1.00 96.94 101 PRO A O 1
ATOM 733 N N . ALA A 1 102 ? -16.542 -1.042 3.962 1.00 96.69 102 ALA A N 1
ATOM 734 C CA . ALA A 1 102 ? -16.382 -0.992 5.407 1.00 96.69 102 ALA A CA 1
ATOM 735 C C . ALA A 1 102 ? -15.866 -2.327 5.971 1.00 96.69 102 ALA A C 1
ATOM 737 O O . ALA A 1 102 ? -16.417 -3.392 5.695 1.00 96.69 102 ALA A O 1
ATOM 738 N N . GLY A 1 103 ? -14.823 -2.274 6.799 1.00 96.88 103 GLY A N 1
ATOM 739 C CA . GLY A 1 103 ? -14.227 -3.453 7.433 1.00 96.88 103 GLY A CA 1
ATOM 740 C C . GLY A 1 103 ? -13.372 -4.337 6.516 1.00 96.88 103 GLY A C 1
ATOM 741 O O . GLY A 1 103 ? -12.799 -5.310 7.007 1.00 96.88 103 GLY A O 1
ATOM 742 N N . GLU A 1 104 ? -13.260 -4.016 5.224 1.00 97.25 104 GLU A N 1
ATOM 743 C CA . GLU A 1 104 ? -12.587 -4.862 4.237 1.00 97.25 104 GLU A CA 1
ATOM 744 C C . GLU A 1 104 ? -11.114 -4.500 4.011 1.00 97.25 104 GLU A C 1
ATOM 746 O O . GLU A 1 104 ? -10.613 -3.423 4.358 1.00 97.25 104 GLU A O 1
ATOM 751 N N . THR A 1 105 ? -10.395 -5.444 3.402 1.00 96.88 105 THR A N 1
ATOM 752 C CA . THR A 1 105 ? -9.020 -5.256 2.929 1.00 96.88 105 THR A CA 1
ATOM 753 C C . THR A 1 105 ? -8.906 -5.657 1.468 1.00 96.88 105 THR A C 1
ATOM 755 O O . THR A 1 105 ? -9.146 -6.809 1.118 1.00 96.88 105 THR A O 1
ATOM 758 N N . ILE A 1 106 ? -8.457 -4.728 0.626 1.00 96.62 106 ILE A N 1
ATOM 759 C CA . ILE A 1 106 ? -8.204 -4.970 -0.796 1.00 96.62 106 ILE A CA 1
ATOM 760 C C . ILE A 1 106 ? -6.697 -5.047 -1.032 1.00 96.62 106 ILE A C 1
ATOM 762 O O . ILE A 1 106 ? -5.958 -4.137 -0.655 1.00 96.62 106 ILE A O 1
ATOM 766 N N . LYS A 1 107 ? -6.229 -6.134 -1.651 1.00 95.62 107 LYS A N 1
ATOM 767 C CA . LYS A 1 107 ? -4.818 -6.330 -2.015 1.00 95.62 107 LYS A CA 1
ATOM 768 C C . LYS A 1 107 ? -4.568 -5.811 -3.428 1.00 95.62 107 LYS A C 1
ATOM 770 O O . LYS A 1 107 ? -5.298 -6.175 -4.336 1.00 95.62 107 LYS A O 1
ATOM 775 N N . ILE A 1 108 ? -3.526 -5.005 -3.603 1.00 95.00 108 ILE A N 1
ATOM 776 C CA . ILE A 1 108 ? -3.045 -4.507 -4.895 1.00 95.00 108 ILE A CA 1
ATOM 777 C C . 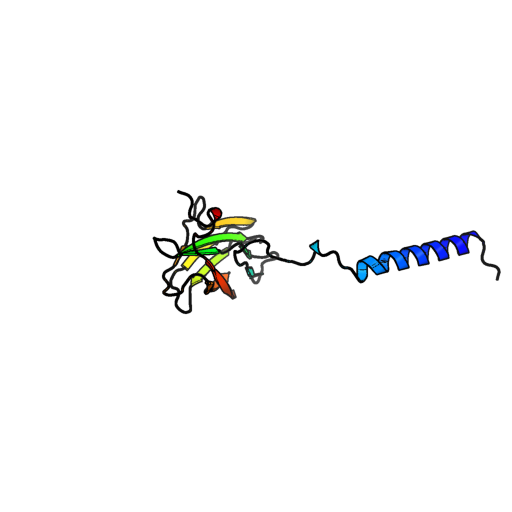ILE A 1 108 ? -1.942 -5.448 -5.379 1.00 95.00 108 ILE A C 1
ATOM 779 O O . ILE A 1 108 ? -0.948 -5.636 -4.673 1.00 95.00 108 ILE A O 1
ATOM 783 N N . GLY A 1 109 ? -2.101 -6.009 -6.575 1.00 89.38 109 GLY A N 1
ATOM 784 C CA . GLY A 1 109 ? -1.217 -7.049 -7.100 1.00 89.38 109 GLY A CA 1
ATOM 785 C C . GLY A 1 109 ? -1.456 -8.428 -6.490 1.00 89.38 109 GLY A C 1
ATOM 786 O O . GLY A 1 109 ? -0.531 -9.227 -6.418 1.00 89.38 109 GLY A O 1
ATOM 787 N N . GLY A 1 110 ? -2.679 -8.684 -6.021 1.00 83.88 110 GLY A N 1
ATOM 788 C CA . GLY A 1 110 ? -3.145 -10.001 -5.585 1.00 83.88 110 GLY A CA 1
ATOM 789 C C . GLY A 1 110 ? -4.421 -10.396 -6.328 1.00 83.88 110 GLY A C 1
ATOM 790 O O . GLY A 1 110 ? -4.733 -9.845 -7.381 1.00 83.88 110 GLY A O 1
ATOM 791 N N . GLU A 1 111 ? -5.205 -11.319 -5.771 1.00 81.06 111 GLU A N 1
ATOM 792 C CA . GLU A 1 111 ? -6.502 -11.675 -6.356 1.00 81.06 111 GLU A CA 1
ATOM 793 C C . GLU A 1 111 ? -7.455 -10.463 -6.376 1.00 81.06 111 GLU A C 1
ATOM 795 O O . GLU A 1 111 ? -7.797 -9.904 -5.334 1.00 81.06 111 GLU A O 1
ATOM 800 N N . GLY A 1 112 ? -7.899 -10.070 -7.573 1.00 77.00 112 GLY A N 1
ATOM 801 C CA . GLY A 1 112 ? -8.974 -9.094 -7.789 1.00 77.00 112 GLY A CA 1
ATOM 802 C C . GLY A 1 112 ? -8.538 -7.676 -8.172 1.00 77.00 112 GLY A C 1
ATOM 803 O O . GLY A 1 112 ? -9.323 -6.982 -8.816 1.00 77.00 112 GLY A O 1
ATOM 804 N N . VAL A 1 113 ? -7.315 -7.246 -7.841 1.00 91.00 113 VAL A N 1
ATOM 805 C CA . VAL A 1 113 ? -6.773 -5.942 -8.269 1.00 91.00 113 VAL A CA 1
ATOM 806 C C . VAL A 1 113 ? -5.347 -6.115 -8.770 1.00 91.00 113 VAL A C 1
ATOM 808 O O . VAL A 1 113 ? -4.462 -6.521 -8.016 1.00 91.00 113 VAL A O 1
ATOM 811 N N . ASP A 1 114 ? -5.128 -5.756 -10.034 1.00 93.06 114 ASP A N 1
ATOM 812 C CA . ASP A 1 114 ? -3.813 -5.808 -10.669 1.00 93.06 114 ASP A CA 1
ATOM 813 C C . ASP A 1 114 ? -2.800 -4.870 -9.982 1.00 93.06 114 ASP A C 1
ATOM 815 O O . ASP A 1 114 ? -3.184 -3.866 -9.368 1.00 93.06 114 ASP A O 1
ATOM 819 N N . PRO A 1 115 ? -1.488 -5.150 -10.093 1.00 94.25 115 PRO A N 1
ATOM 820 C CA . PRO A 1 115 ? -0.457 -4.216 -9.657 1.00 94.25 115 PRO A CA 1
ATOM 821 C C . PRO A 1 115 ? -0.592 -2.864 -10.367 1.00 94.25 115 PRO A C 1
ATOM 823 O O . PRO A 1 115 ? -0.843 -2.800 -11.575 1.00 94.25 115 PRO A O 1
ATOM 826 N N . ILE A 1 116 ? -0.355 -1.769 -9.643 1.00 95.75 116 ILE A N 1
ATOM 827 C CA . ILE A 1 116 ? -0.371 -0.432 -10.247 1.00 95.75 116 ILE A CA 1
ATOM 828 C C . ILE A 1 116 ? 0.902 -0.269 -11.073 1.00 95.75 116 ILE A C 1
ATOM 830 O O . ILE A 1 116 ? 2.014 -0.346 -10.550 1.00 95.75 116 ILE A O 1
ATOM 834 N N . GLN A 1 117 ? 0.733 -0.012 -12.365 1.00 95.94 117 GLN A N 1
ATOM 835 C CA . GLN A 1 117 ? 1.845 0.228 -13.277 1.00 95.94 117 GLN A CA 1
ATOM 836 C C . GLN A 1 117 ? 2.281 1.691 -13.193 1.00 95.94 117 GLN A C 1
ATOM 838 O O . GLN A 1 117 ? 1.477 2.609 -13.380 1.00 95.94 117 GLN A O 1
ATOM 843 N N . VAL A 1 118 ? 3.567 1.910 -12.922 1.00 96.44 118 VAL A N 1
ATOM 844 C CA . VAL A 1 118 ? 4.159 3.241 -12.773 1.00 96.44 118 VAL A CA 1
ATOM 845 C C . VAL A 1 118 ? 5.288 3.427 -13.780 1.00 96.44 118 VAL A C 1
ATOM 847 O O . VAL A 1 118 ? 6.185 2.599 -13.932 1.00 96.44 118 VAL A O 1
ATOM 850 N N . THR A 1 119 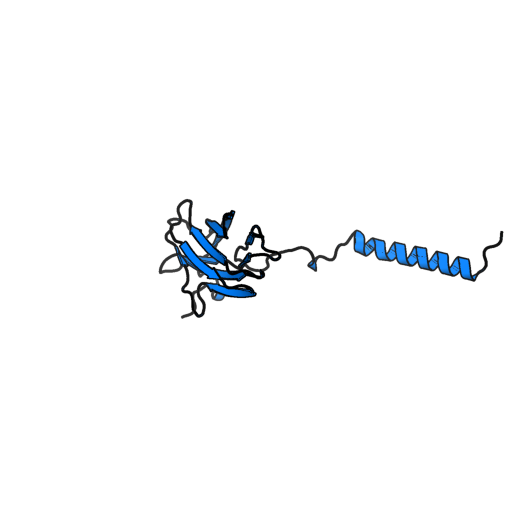? 5.274 4.565 -14.466 1.00 95.50 119 THR A N 1
ATOM 851 C CA . THR A 1 119 ? 6.346 4.982 -15.374 1.00 95.50 119 THR A CA 1
ATOM 852 C C . THR A 1 119 ? 7.194 6.058 -14.710 1.00 95.50 119 THR A C 1
ATOM 854 O O . THR A 1 119 ? 6.680 7.095 -14.295 1.00 95.50 119 THR A O 1
ATOM 857 N N . THR A 1 120 ? 8.507 5.844 -14.627 1.00 95.50 120 THR A N 1
ATOM 858 C CA . THR A 1 120 ? 9.450 6.821 -14.067 1.00 95.50 120 THR A CA 1
ATOM 859 C C . THR A 1 120 ? 10.863 6.629 -14.619 1.00 95.50 120 THR A C 1
ATOM 861 O O . THR A 1 120 ? 11.294 5.508 -14.905 1.00 95.50 120 THR A O 1
ATOM 864 N N . SER A 1 121 ? 11.610 7.729 -14.734 1.00 94.06 121 SER A N 1
ATOM 865 C CA . SER A 1 121 ? 13.046 7.721 -15.042 1.00 94.06 121 SER A CA 1
ATOM 866 C C . SER A 1 121 ? 13.929 7.485 -13.809 1.00 94.06 121 SER A C 1
ATOM 868 O O . SER A 1 121 ? 15.135 7.281 -13.964 1.00 94.06 121 SER A O 1
ATOM 870 N N . LYS A 1 122 ? 13.344 7.478 -12.603 1.00 95.44 122 LYS A N 1
ATOM 871 C CA . LYS A 1 122 ? 14.038 7.208 -11.337 1.00 95.44 122 LYS A CA 1
ATOM 872 C C . LYS A 1 122 ? 14.637 5.798 -11.302 1.00 95.44 122 LYS A C 1
ATOM 874 O O . LYS A 1 122 ? 14.191 4.881 -12.011 1.00 95.44 122 LYS A O 1
ATOM 879 N N . LYS A 1 123 ? 15.691 5.636 -10.508 1.00 95.50 123 LYS A N 1
ATOM 880 C CA . LYS A 1 123 ? 16.458 4.394 -10.362 1.00 95.50 123 LYS A CA 1
ATOM 881 C C . LYS A 1 123 ? 16.131 3.711 -9.030 1.00 95.50 123 LYS A C 1
ATOM 883 O O . LYS A 1 123 ? 15.690 4.391 -8.107 1.00 95.50 123 LYS A O 1
ATOM 888 N N . PRO A 1 124 ? 16.350 2.392 -8.911 1.00 95.56 124 PRO A N 1
ATOM 889 C CA . PRO A 1 124 ? 16.290 1.726 -7.614 1.00 95.56 124 PRO A CA 1
ATOM 890 C C . PRO A 1 124 ? 17.171 2.449 -6.581 1.00 95.56 124 PRO A C 1
ATOM 892 O O . PRO A 1 124 ? 18.266 2.905 -6.916 1.00 95.56 124 PRO A O 1
ATOM 895 N N . GLY A 1 125 ? 16.666 2.600 -5.358 1.00 94.38 125 GLY A N 1
ATOM 896 C CA . GLY A 1 125 ? 17.226 3.433 -4.289 1.00 94.38 125 GLY A CA 1
ATOM 897 C C . GLY A 1 125 ? 16.666 4.862 -4.232 1.00 94.38 125 GLY A C 1
ATOM 898 O O . GLY A 1 125 ? 16.791 5.515 -3.197 1.00 94.38 125 GLY A O 1
ATOM 899 N N . ASP A 1 126 ? 16.022 5.352 -5.297 1.00 97.06 126 ASP A N 1
ATOM 900 C CA . ASP A 1 126 ? 15.334 6.646 -5.275 1.00 97.06 126 ASP A CA 1
ATOM 901 C C . ASP A 1 126 ? 13.977 6.558 -4.559 1.00 97.06 126 ASP A C 1
ATOM 903 O O . ASP A 1 126 ? 13.348 5.505 -4.457 1.00 97.06 126 ASP A O 1
ATOM 907 N N . ASN A 1 127 ? 13.466 7.719 -4.148 1.00 96.69 127 ASN A N 1
ATOM 908 C CA . ASN A 1 127 ? 12.113 7.858 -3.619 1.00 96.69 127 ASN A CA 1
ATOM 909 C C . ASN A 1 127 ? 11.094 8.161 -4.727 1.00 96.69 127 ASN A C 1
ATOM 911 O O . ASN A 1 127 ? 11.292 9.078 -5.539 1.00 96.69 127 ASN A O 1
ATOM 915 N N . LEU A 1 128 ? 9.975 7.440 -4.701 1.00 97.75 128 LEU A N 1
ATOM 916 C CA . LEU A 1 128 ? 8.724 7.793 -5.363 1.00 97.75 128 LEU A CA 1
ATOM 917 C C . LEU A 1 128 ? 7.805 8.513 -4.377 1.00 97.75 128 LEU A C 1
ATOM 919 O O . LEU A 1 128 ? 7.791 8.207 -3.185 1.00 97.75 128 LEU A O 1
ATOM 923 N N . PHE A 1 129 ? 7.012 9.444 -4.893 1.00 97.94 129 PHE A N 1
ATOM 924 C CA . PHE A 1 129 ? 6.020 10.170 -4.113 1.00 97.94 129 PHE A CA 1
ATOM 925 C C . PHE A 1 129 ? 4.627 9.801 -4.603 1.00 97.94 129 PHE A C 1
ATOM 927 O O . PHE A 1 129 ? 4.371 9.793 -5.810 1.00 97.94 129 PHE A O 1
ATOM 934 N N . VAL A 1 130 ? 3.751 9.479 -3.657 1.00 98.31 130 VAL A N 1
ATOM 935 C CA . VAL A 1 130 ? 2.374 9.063 -3.916 1.00 98.31 130 VAL A CA 1
ATOM 936 C C . VAL A 1 130 ? 1.451 9.949 -3.107 1.00 98.31 130 VAL A C 1
ATOM 938 O O . VAL A 1 130 ? 1.511 9.947 -1.880 1.00 98.31 130 VAL A O 1
ATOM 941 N N . ASP A 1 131 ? 0.592 10.695 -3.783 1.00 98.38 131 ASP A N 1
ATOM 942 C CA . ASP A 1 131 ? -0.507 11.392 -3.134 1.00 98.38 131 ASP A CA 1
ATOM 943 C C . ASP A 1 131 ? -1.651 10.396 -2.953 1.00 98.38 131 ASP A C 1
ATOM 945 O O . ASP A 1 131 ? -2.172 9.840 -3.922 1.00 98.38 131 ASP A O 1
ATOM 949 N N . ILE A 1 132 ? -1.986 10.123 -1.693 1.00 98.19 132 ILE A N 1
ATOM 950 C CA . ILE A 1 132 ? -3.073 9.229 -1.311 1.00 98.19 132 ILE A CA 1
ATOM 951 C C . ILE A 1 132 ? -4.233 10.090 -0.831 1.00 98.19 132 ILE A C 1
ATOM 953 O O . ILE A 1 132 ? -4.067 10.899 0.083 1.00 98.19 132 ILE A O 1
ATOM 957 N N . THR A 1 133 ? -5.399 9.894 -1.436 1.00 97.81 133 THR A N 1
ATOM 958 C CA . THR A 1 133 ? -6.626 10.620 -1.115 1.00 97.81 133 THR A CA 1
ATOM 959 C C . THR A 1 133 ? -7.680 9.663 -0.576 1.00 97.81 133 THR A C 1
ATOM 961 O O . THR A 1 133 ? -7.977 8.647 -1.209 1.00 97.81 133 THR A O 1
ATOM 964 N N . VAL A 1 134 ? -8.265 10.007 0.571 1.00 96.25 134 VAL A N 1
ATOM 965 C CA . VAL A 1 134 ? -9.399 9.307 1.186 1.00 96.25 134 VAL A CA 1
ATOM 966 C C . VAL A 1 134 ? -10.453 10.347 1.562 1.00 96.25 134 VAL A C 1
ATOM 968 O O . VAL A 1 134 ? -10.201 11.231 2.381 1.00 96.25 134 VAL A O 1
ATOM 971 N N . GLY A 1 135 ? -11.634 10.274 0.945 1.00 90.19 135 GLY A N 1
ATOM 972 C CA . GLY A 1 135 ? -12.642 11.329 1.083 1.00 90.19 135 GLY A CA 1
ATOM 973 C C . GLY A 1 135 ? -12.106 12.674 0.577 1.00 90.19 135 GLY A C 1
ATOM 974 O O . GLY A 1 135 ? -11.721 12.785 -0.585 1.00 90.19 135 GLY A O 1
ATOM 975 N N . ASN A 1 136 ? -12.050 13.676 1.458 1.00 90.25 136 ASN A N 1
ATOM 976 C CA . ASN A 1 136 ? -11.536 15.018 1.147 1.00 90.25 136 ASN A CA 1
ATOM 977 C C . ASN A 1 136 ? -10.093 15.248 1.631 1.00 90.25 136 ASN A C 1
ATOM 979 O O . ASN A 1 136 ? -9.560 16.348 1.483 1.00 90.25 136 ASN A O 1
ATOM 983 N N . GLU A 1 137 ? -9.465 14.239 2.235 1.00 94.75 137 GLU A N 1
ATOM 984 C CA . GLU A 1 137 ? -8.113 14.341 2.771 1.00 94.75 137 GLU A CA 1
ATOM 985 C C . GLU A 1 137 ? -7.107 13.758 1.786 1.00 94.75 137 GLU A C 1
ATOM 987 O O . GLU A 1 137 ? -7.251 12.617 1.352 1.00 94.75 137 GLU A O 1
ATOM 992 N N . THR A 1 138 ? -6.057 14.520 1.482 1.00 97.12 138 THR A N 1
ATOM 993 C CA . THR A 1 138 ? -4.914 14.049 0.693 1.00 97.12 138 THR A CA 1
ATOM 994 C C . THR A 1 138 ? -3.649 14.162 1.523 1.00 97.12 138 THR A C 1
ATOM 996 O O . THR A 1 138 ? -3.365 15.213 2.097 1.00 97.12 138 THR A O 1
ATOM 999 N N . GLN A 1 139 ? -2.864 13.0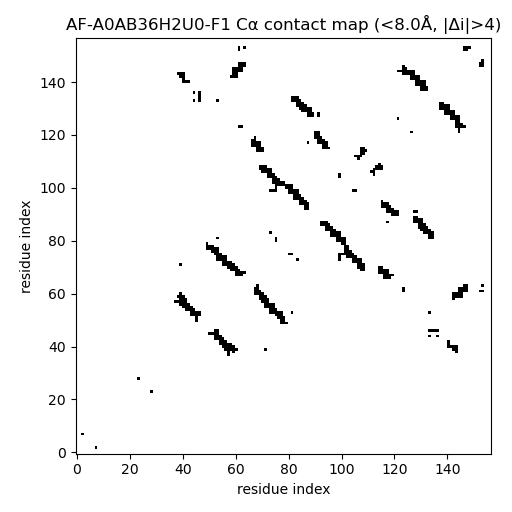92 1.561 1.00 97.56 139 GLN A N 1
ATOM 1000 C CA . GLN A 1 139 ? -1.556 13.070 2.204 1.00 97.56 139 GLN A CA 1
ATOM 1001 C C . GLN A 1 139 ? -0.526 12.419 1.286 1.00 97.56 139 GLN A C 1
ATOM 1003 O O . GLN A 1 139 ? -0.825 11.479 0.549 1.00 97.56 139 GLN A O 1
ATOM 1008 N N . ARG A 1 140 ? 0.708 12.920 1.353 1.00 97.38 140 ARG A N 1
ATOM 1009 C CA . ARG A 1 140 ? 1.824 12.413 0.558 1.00 97.38 140 ARG A CA 1
ATOM 1010 C C . ARG A 1 140 ? 2.560 11.305 1.297 1.00 97.38 140 ARG A C 1
ATOM 1012 O O . ARG A 1 140 ? 3.034 11.511 2.412 1.00 97.38 140 ARG A O 1
ATOM 1019 N N . LEU A 1 141 ? 2.711 10.164 0.635 1.00 96.81 141 LEU A N 1
ATOM 1020 C CA . LEU A 1 141 ? 3.524 9.040 1.074 1.00 96.81 141 LEU A CA 1
ATOM 1021 C C . LEU A 1 141 ? 4.799 8.946 0.236 1.00 96.81 141 LEU A C 1
ATOM 1023 O O . LEU A 1 141 ? 4.760 9.017 -0.993 1.00 96.81 141 LEU A O 1
ATOM 1027 N N . THR A 1 142 ? 5.925 8.738 0.908 1.00 96.81 142 THR A N 1
ATOM 1028 C CA . THR A 1 142 ? 7.199 8.414 0.261 1.00 96.81 142 THR A CA 1
ATOM 1029 C C . THR A 1 142 ? 7.352 6.898 0.194 1.00 96.81 142 THR A C 1
ATOM 1031 O O . THR A 1 142 ? 7.266 6.227 1.221 1.00 96.81 142 THR A O 1
ATOM 1034 N N . VAL A 1 143 ? 7.602 6.366 -1.001 1.00 96.00 143 VAL A N 1
ATOM 1035 C CA . VAL A 1 143 ? 7.827 4.936 -1.256 1.00 96.00 143 VAL A CA 1
ATOM 1036 C C . VAL A 1 143 ? 9.223 4.764 -1.841 1.00 96.00 143 VAL A C 1
ATOM 1038 O O . VAL A 1 143 ? 9.573 5.443 -2.805 1.00 96.00 143 VAL A O 1
ATOM 1041 N N . GLN A 1 144 ? 10.027 3.860 -1.284 1.00 95.12 144 GLN A N 1
ATOM 1042 C CA . GLN A 1 144 ? 11.328 3.535 -1.869 1.00 95.12 144 GLN A CA 1
ATOM 1043 C C . GLN A 1 144 ? 11.141 2.702 -3.138 1.00 95.12 144 GLN A C 1
ATOM 1045 O O . GLN A 1 144 ? 10.360 1.751 -3.151 1.00 95.12 144 GLN A O 1
ATOM 1050 N N . LEU A 1 145 ? 11.858 3.064 -4.202 1.00 96.25 145 LEU A N 1
ATOM 1051 C CA . LEU A 1 145 ? 11.919 2.272 -5.422 1.00 96.25 145 LEU A CA 1
ATOM 1052 C C . LEU A 1 145 ? 12.964 1.172 -5.247 1.00 96.25 145 LEU A C 1
ATOM 1054 O O . LEU A 1 145 ? 14.152 1.465 -5.146 1.00 96.25 145 LEU A O 1
ATOM 1058 N N . LEU A 1 146 ? 12.535 -0.083 -5.231 1.00 95.06 146 LEU A N 1
ATOM 1059 C CA . LEU A 1 146 ? 13.414 -1.247 -5.141 1.00 95.06 146 LEU A CA 1
ATOM 1060 C C . LEU A 1 146 ? 13.626 -1.885 -6.518 1.00 95.06 146 LEU A C 1
ATOM 1062 O O . LEU A 1 146 ? 13.027 -1.472 -7.515 1.00 95.06 146 LEU A O 1
ATOM 1066 N N . ASP A 1 147 ? 14.488 -2.892 -6.568 1.00 93.56 147 ASP A N 1
ATOM 1067 C CA . ASP A 1 147 ? 14.693 -3.767 -7.719 1.00 93.56 147 ASP A CA 1
ATOM 1068 C C . ASP A 1 147 ? 14.446 -5.237 -7.348 1.00 93.56 147 ASP A C 1
ATOM 1070 O O . ASP A 1 147 ? 14.122 -5.575 -6.211 1.00 93.56 147 ASP A O 1
ATOM 1074 N N . GLU A 1 148 ? 14.595 -6.118 -8.332 1.00 90.81 148 GLU A N 1
ATOM 1075 C CA . GLU A 1 148 ? 14.397 -7.564 -8.192 1.00 90.81 148 GLU A CA 1
ATOM 1076 C C . GLU A 1 148 ? 15.661 -8.285 -7.675 1.00 90.81 148 GLU A C 1
ATOM 1078 O O . GLU A 1 148 ? 15.838 -9.479 -7.911 1.00 90.81 148 GLU A O 1
ATOM 1083 N N . SER A 1 149 ? 16.581 -7.581 -6.998 1.00 88.06 149 SER A N 1
ATOM 1084 C CA . SER A 1 149 ? 17.800 -8.206 -6.456 1.00 88.06 149 SER A CA 1
ATOM 1085 C C . SER A 1 149 ? 17.516 -9.207 -5.331 1.00 88.06 149 SER A C 1
ATOM 1087 O O . SER A 1 149 ? 18.322 -10.109 -5.094 1.00 88.06 149 SER A O 1
ATOM 1089 N N . LEU A 1 150 ? 16.364 -9.079 -4.666 1.00 84.94 150 LEU A N 1
ATOM 1090 C CA . LEU A 1 150 ? 15.850 -10.042 -3.698 1.00 84.94 150 LEU A CA 1
ATOM 1091 C C . LEU A 1 150 ? 14.739 -10.870 -4.347 1.00 84.94 150 LEU A C 1
ATOM 1093 O O . LEU A 1 150 ? 13.765 -10.326 -4.857 1.00 84.94 150 LEU A O 1
ATOM 1097 N N . GLU A 1 151 ? 14.864 -12.196 -4.293 1.00 84.62 151 GLU A N 1
ATOM 1098 C CA . GLU A 1 151 ? 13.975 -13.118 -5.017 1.00 84.62 151 GLU A CA 1
ATOM 1099 C C . GLU A 1 151 ? 12.495 -12.957 -4.638 1.00 84.62 151 GLU A C 1
ATOM 1101 O O . GLU A 1 151 ? 11.627 -13.070 -5.496 1.00 84.62 151 GLU A O 1
ATOM 1106 N N . TYR A 1 152 ? 12.197 -12.618 -3.381 1.00 83.25 152 TYR A N 1
ATOM 1107 C CA . TYR A 1 152 ? 10.820 -12.411 -2.918 1.00 83.25 152 TYR A CA 1
ATOM 1108 C C . TYR A 1 152 ? 10.199 -11.079 -3.377 1.00 83.25 152 TYR A C 1
ATOM 1110 O O . TYR A 1 152 ? 9.002 -10.875 -3.185 1.00 83.25 152 TYR A O 1
ATOM 1118 N N . LEU A 1 153 ? 10.997 -10.160 -3.934 1.00 84.94 153 LEU A N 1
ATOM 1119 C CA . LEU A 1 153 ? 10.519 -8.908 -4.531 1.00 84.94 153 LEU A CA 1
ATOM 1120 C C . LEU A 1 153 ? 10.181 -9.068 -6.012 1.00 84.94 153 LEU A C 1
ATOM 1122 O O . LEU A 1 153 ? 9.494 -8.214 -6.576 1.00 84.94 153 LEU A O 1
ATOM 1126 N N . ALA A 1 154 ? 10.662 -10.138 -6.648 1.00 79.38 154 ALA A N 1
ATOM 1127 C CA . ALA A 1 154 ? 10.308 -10.429 -8.023 1.00 79.38 154 ALA A CA 1
ATOM 1128 C C . ALA A 1 154 ? 8.803 -10.745 -8.113 1.00 79.38 154 ALA A C 1
ATOM 1130 O O . ALA A 1 154 ? 8.263 -11.420 -7.232 1.00 79.38 154 ALA A O 1
ATOM 1131 N N . PRO A 1 155 ? 8.108 -10.271 -9.160 1.00 67.94 155 PRO A N 1
ATOM 1132 C CA . PRO A 1 155 ? 6.702 -10.593 -9.358 1.00 67.94 155 PRO A CA 1
ATOM 1133 C C . PRO A 1 155 ? 6.505 -12.113 -9.443 1.00 67.94 155 PRO A C 1
ATOM 1135 O O . PRO A 1 155 ? 7.311 -12.817 -10.061 1.00 67.94 155 PRO A O 1
ATOM 1138 N N . GLU A 1 156 ? 5.429 -12.615 -8.829 1.00 64.75 156 GLU A N 1
ATOM 1139 C CA . GLU A 1 156 ? 5.041 -14.022 -8.960 1.00 64.75 156 GLU A CA 1
ATOM 1140 C C . GLU A 1 156 ? 4.817 -14.357 -10.448 1.00 64.75 156 GLU A C 1
ATOM 1142 O O . GLU A 1 156 ? 4.234 -13.565 -11.194 1.00 64.75 156 GLU A O 1
ATOM 1147 N N . LYS A 1 157 ? 5.364 -15.497 -10.887 1.00 53.78 157 LYS A N 1
ATOM 1148 C CA . LYS A 1 157 ? 5.301 -15.974 -12.278 1.00 53.78 157 LYS A CA 1
ATOM 1149 C C . LYS A 1 157 ? 3.983 -16.659 -12.603 1.00 53.78 157 LYS A C 1
ATOM 1151 O O . LYS A 1 157 ? 3.507 -17.426 -11.739 1.00 53.78 157 LYS A O 1
#

Mean predicted aligned error: 8.64 Å

pLDDT: mean 87.66, std 11.38, range [50.97, 98.38]